Protein AF-A0A7C3AQE5-F1 (afdb_monomer)

Secondary structure (DSSP, 8-state):
-HHHHHHHHHHHHHHHHHHHHTS-----PPEEEEESS-TT--EEEEEEEEEEEE-SS-EEEEEEEEEEESS--EEEEE-------S---PPPHHHHHHHHHHHHHHS-GGGSSSS--PPPHHHHHHHTT-------EETTTTEE-

Solvent-accessible surface area (backbone atoms only — not comparable to full-atom values): 9726 Å² total; per-residue (Å²): 110,71,70,64,52,54,52,51,51,53,52,51,51,51,51,54,51,53,56,69,69,67,60,76,89,79,80,88,77,63,48,75,46,79,50,76,92,66,89,86,67,53,72,50,67,91,44,76,48,76,48,78,48,70,80,90,85,55,76,46,79,48,73,43,71,44,77,46,56,79,51,96,77,53,69,49,77,43,71,84,67,84,71,83,66,93,70,89,74,87,81,58,73,67,55,58,57,51,50,52,50,52,47,64,71,68,49,67,76,73,81,52,93,81,69,91,81,76,82,54,74,70,56,59,69,53,46,84,80,54,87,85,81,87,66,49,77,46,76,97,79,69,42,66,83

Sequence (145 aa):
MRKQFIGRIFVLMAVSLILLISFPLIFADEGIIIIPPKLNVSVYEPGQKAIIAWNGTEEILVLSTDVNASEDTLALRILPLPSNPKAIEKANFTSFSAIQEILRRHAPSVFSINSTVELLPQAEAMLDNVVITFHEKIGVHDIIV

Mean predicted aligned error: 14.73 Å

Foldseek 3Di:
DVVVVVVVVVVVVVVVVVVVVPDDPDDQDKDKDFDDPDDPKDKDFPDKDWDWDDDPPDIDIAIDTHMDIPDDTDMDIHRPDDPPDPDDDDDDPVVVVVVVVVCVVPPPPSVPNDDDDDDDPVVVVVCVPDDDDDWDQDDPVRGTD

pLDDT: mean 70.1, std 14.07, range [40.34, 94.31]

Nearest PDB structures (foldseek):
  5zeb-assembly1_e  TM=5.659E-01  e=4.388E+00  Mycolicibacterium smegmatis MC2 155
  8zds-assembly1_E  TM=2.432E-01  e=4.127E+00  Salmonella enterica subsp. enterica serovar Typhimurium
  8zds-assembly1_A  TM=2.426E-01  e=5.964E+00  Salmonella enterica subsp. enterica serovar Typhimurium

Structure (mmCIF, N/CA/C/O backbone):
data_AF-A0A7C3AQE5-F1
#
_entry.id   AF-A0A7C3AQE5-F1
#
loop_
_atom_site.group_PDB
_atom_site.id
_atom_site.type_symbol
_atom_site.label_atom_id
_atom_site.label_alt_id
_atom_site.label_comp_id
_atom_site.label_asym_id
_atom_site.label_entity_id
_atom_site.label_seq_id
_atom_site.pdbx_PDB_ins_code
_atom_site.Cartn_x
_atom_site.Cartn_y
_atom_site.Cartn_z
_atom_site.occupancy
_atom_site.B_iso_or_equiv
_atom_site.auth_seq_id
_atom_site.auth_comp_id
_atom_site.auth_asym_id
_atom_site.auth_atom_id
_atom_site.pdbx_PDB_model_num
ATOM 1 N N . MET A 1 1 ? -23.967 13.551 45.618 1.00 61.78 1 MET A N 1
ATOM 2 C CA . MET A 1 1 ? -23.922 12.462 44.610 1.00 61.78 1 MET A CA 1
ATOM 3 C C . MET A 1 1 ? -23.931 12.961 43.159 1.00 61.78 1 MET A C 1
ATOM 5 O O . MET A 1 1 ? -22.999 12.647 42.436 1.00 61.78 1 MET A O 1
ATOM 9 N N . ARG A 1 2 ? -24.889 13.796 42.722 1.00 70.00 2 ARG A N 1
ATOM 10 C CA . ARG A 1 2 ? -25.027 14.230 41.308 1.00 70.00 2 ARG A CA 1
ATOM 11 C C . ARG A 1 2 ? -23.826 14.999 40.710 1.00 70.00 2 ARG A C 1
ATOM 13 O O . ARG A 1 2 ? -23.441 14.717 39.585 1.00 70.00 2 ARG A O 1
ATOM 20 N N . LYS A 1 3 ? -23.173 15.905 41.458 1.00 70.75 3 LYS A N 1
ATOM 21 C CA . LYS A 1 3 ? -21.962 16.625 40.986 1.00 70.75 3 LYS A CA 1
ATOM 22 C C . LYS A 1 3 ? -20.745 15.709 40.776 1.00 70.75 3 LYS A C 1
ATOM 24 O O . LYS A 1 3 ? -20.022 15.871 39.804 1.00 70.75 3 LYS A O 1
ATOM 29 N N . GLN A 1 4 ? -20.544 14.732 41.663 1.00 74.94 4 GLN A N 1
ATOM 30 C CA . GLN A 1 4 ? -19.439 13.768 41.560 1.00 74.94 4 GLN A CA 1
ATOM 31 C C . GLN A 1 4 ? -19.637 12.798 40.386 1.00 74.94 4 GLN A C 1
ATOM 33 O O . GLN A 1 4 ? -18.671 12.400 39.743 1.00 74.94 4 GLN A O 1
ATOM 38 N N . PHE A 1 5 ? -20.890 12.459 40.075 1.00 81.81 5 PHE A N 1
ATOM 39 C CA . PHE A 1 5 ? -21.243 11.646 38.913 1.00 81.81 5 PHE A CA 1
ATOM 40 C C . PHE A 1 5 ? -20.957 12.374 37.588 1.00 81.81 5 PHE A C 1
ATOM 42 O O . PHE A 1 5 ? -20.307 11.818 36.709 1.00 81.81 5 PHE A O 1
ATOM 49 N N . ILE A 1 6 ? -21.345 13.651 37.482 1.00 86.00 6 ILE A N 1
ATOM 50 C CA . ILE A 1 6 ? -21.075 14.486 36.298 1.00 86.00 6 ILE A CA 1
ATOM 51 C C . ILE A 1 6 ? -19.565 14.692 36.092 1.00 86.00 6 ILE A C 1
ATOM 53 O O . ILE A 1 6 ? -19.080 14.600 34.968 1.00 86.00 6 ILE A O 1
ATOM 57 N N . GLY A 1 7 ? -18.804 14.903 37.174 1.00 86.94 7 GLY A N 1
ATOM 58 C CA . GLY A 1 7 ? -17.344 15.029 37.098 1.00 86.94 7 GLY A CA 1
ATOM 59 C C . GLY A 1 7 ? -16.659 13.767 36.564 1.00 86.94 7 GLY A C 1
ATOM 60 O O . GLY A 1 7 ? -15.765 13.860 35.731 1.00 86.94 7 GLY A O 1
ATOM 61 N N . ARG A 1 8 ? -17.121 12.578 36.974 1.00 89.75 8 ARG A N 1
ATOM 62 C CA . ARG A 1 8 ? -16.602 11.294 36.470 1.00 89.75 8 ARG A CA 1
ATOM 63 C C . ARG A 1 8 ? -16.869 11.090 34.980 1.00 89.75 8 ARG A C 1
ATOM 65 O O . ARG A 1 8 ? -15.987 10.607 34.280 1.00 89.75 8 ARG A O 1
ATOM 72 N N . ILE A 1 9 ? -18.045 11.488 34.495 1.00 92.38 9 ILE A N 1
ATOM 73 C CA . ILE A 1 9 ? -18.381 11.428 33.064 1.00 92.38 9 ILE A CA 1
ATOM 74 C C . ILE A 1 9 ? -17.440 12.321 32.252 1.00 92.38 9 ILE A C 1
ATOM 76 O O . ILE A 1 9 ? -16.911 11.882 31.236 1.00 92.38 9 ILE A O 1
ATOM 80 N N . PHE A 1 10 ? -17.174 13.538 32.730 1.00 93.06 10 PHE A N 1
ATOM 81 C CA . PHE A 1 10 ? -16.241 14.452 32.068 1.00 93.06 10 PHE A CA 1
ATOM 82 C C . PHE A 1 10 ? -14.822 13.884 31.986 1.00 93.06 10 PHE A C 1
ATOM 84 O O . PHE A 1 10 ? -14.180 13.988 30.944 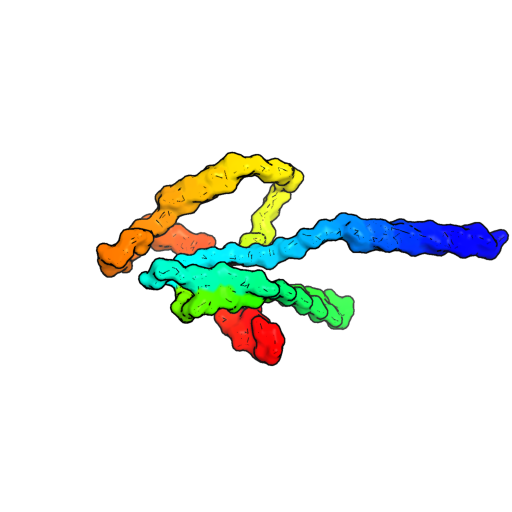1.00 93.06 10 PHE A O 1
ATOM 91 N N . VAL A 1 11 ? -14.348 13.242 33.058 1.00 94.06 11 VAL A N 1
ATOM 92 C CA . VAL A 1 11 ? -13.033 12.586 33.072 1.00 94.06 11 VAL A CA 1
ATOM 93 C C . VAL A 1 11 ? -12.990 11.419 32.083 1.00 94.06 11 VAL A C 1
ATOM 95 O O . VAL A 1 11 ? -12.032 11.307 31.327 1.00 94.06 11 VAL A O 1
ATOM 98 N N . LEU A 1 12 ? -14.031 10.583 32.032 1.00 94.31 12 LEU A N 1
ATOM 99 C CA . LEU A 1 12 ? -14.101 9.465 31.085 1.00 94.31 12 LEU A CA 1
ATOM 100 C C . LEU A 1 12 ? -14.147 9.9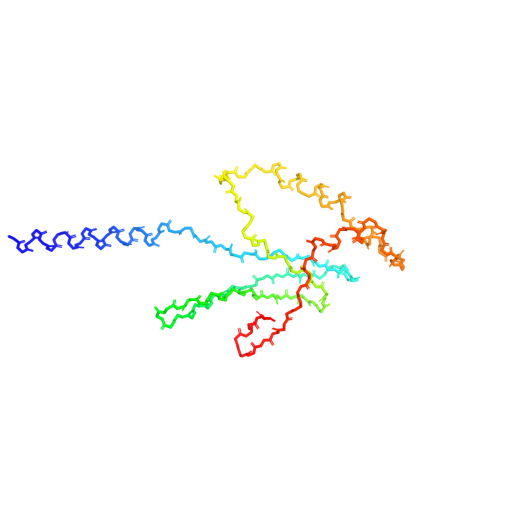40 29.627 1.00 94.31 12 LEU A C 1
ATOM 102 O O . LEU A 1 12 ? -13.438 9.387 28.789 1.00 94.31 12 LEU A O 1
ATOM 106 N N . MET A 1 13 ? -14.916 10.992 29.329 1.00 93.19 13 MET A N 1
ATOM 107 C CA . MET A 1 13 ? -14.919 11.617 28.002 1.00 93.19 13 MET A CA 1
ATOM 108 C C . MET A 1 13 ? -13.544 12.177 27.636 1.00 93.19 13 MET A C 1
ATOM 110 O O . MET A 1 13 ? -13.083 11.962 26.519 1.00 93.19 13 MET A O 1
ATOM 114 N N . ALA A 1 14 ? -12.872 12.858 28.568 1.00 93.81 14 ALA A N 1
ATOM 115 C CA . ALA A 1 14 ? -11.539 13.402 28.328 1.00 93.81 14 ALA A CA 1
ATOM 116 C C . ALA A 1 14 ? -10.514 12.290 28.053 1.00 93.81 14 ALA A C 1
ATOM 118 O O . ALA A 1 14 ? -9.736 12.398 27.111 1.00 93.81 14 ALA A O 1
ATOM 119 N N . VAL A 1 15 ? -10.549 11.196 28.820 1.00 93.88 15 VAL A N 1
ATOM 120 C CA . VAL A 1 15 ? -9.674 10.030 28.612 1.00 93.88 15 VAL A CA 1
ATOM 121 C C . VAL A 1 15 ? -9.958 9.351 27.270 1.00 93.88 15 VAL A C 1
ATOM 123 O O . VAL A 1 15 ? -9.022 9.041 26.538 1.00 93.88 15 VAL A O 1
ATOM 126 N N . SER A 1 16 ? -11.232 9.164 26.911 1.00 89.94 16 SER A N 1
ATOM 127 C CA . SER A 1 16 ? -11.615 8.591 25.616 1.00 89.94 16 SER A CA 1
ATOM 128 C C . SER A 1 16 ? -11.166 9.471 24.449 1.00 89.94 16 SER A C 1
ATOM 130 O O . SER A 1 16 ? -10.696 8.943 23.445 1.00 89.94 16 SER A O 1
ATOM 132 N N . LEU A 1 17 ? -11.264 10.795 24.586 1.00 90.94 17 LEU A N 1
ATOM 133 C CA . LEU A 1 17 ? -10.783 11.732 23.576 1.00 90.94 17 LEU A CA 1
ATOM 134 C C . LEU A 1 17 ? -9.256 11.663 23.441 1.00 90.94 17 LEU A C 1
ATOM 136 O O . LEU A 1 17 ? -8.758 11.564 22.330 1.00 90.94 17 LEU A O 1
ATOM 140 N N . ILE A 1 18 ? -8.512 11.635 24.550 1.00 91.50 18 ILE A N 1
ATOM 141 C CA . ILE A 1 18 ? -7.043 11.501 24.532 1.00 91.50 18 ILE A CA 1
ATOM 142 C C . ILE A 1 18 ? -6.611 10.200 23.843 1.00 91.50 18 ILE A C 1
ATOM 144 O O . ILE A 1 18 ? -5.673 10.214 23.046 1.00 91.50 18 ILE A O 1
ATOM 148 N N . LEU A 1 19 ? -7.312 9.092 24.100 1.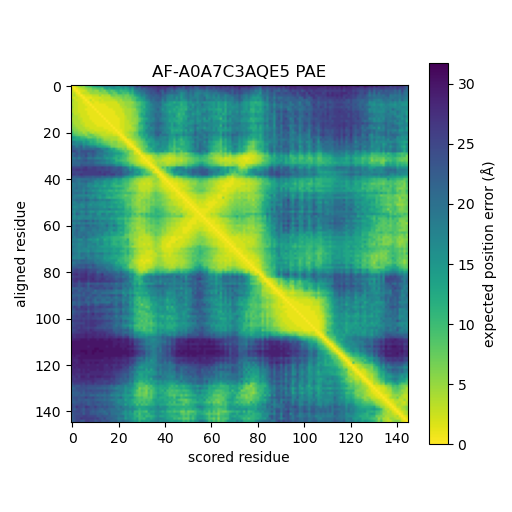00 84.81 19 LEU A N 1
ATOM 149 C CA . LEU A 1 19 ? -7.053 7.811 23.440 1.00 84.81 19 LEU A CA 1
ATOM 150 C C . LEU A 1 19 ? -7.275 7.892 21.924 1.00 84.81 19 LEU A C 1
ATOM 152 O O . LEU A 1 19 ? -6.432 7.417 21.173 1.00 84.81 19 LEU A O 1
ATOM 156 N N . LEU A 1 20 ? -8.345 8.552 21.473 1.00 81.19 20 LEU A N 1
ATOM 157 C CA . LEU A 1 20 ? -8.647 8.726 20.045 1.00 81.19 20 LEU A CA 1
ATOM 158 C C . LEU A 1 20 ? -7.592 9.556 19.297 1.00 81.19 20 LEU A C 1
ATOM 160 O O . LEU A 1 20 ? -7.354 9.306 18.120 1.00 81.19 20 LEU A O 1
ATOM 164 N N . ILE A 1 21 ? -6.942 10.519 19.959 1.00 83.25 21 ILE A N 1
ATOM 165 C CA . ILE A 1 21 ? -5.912 11.371 19.331 1.00 83.25 21 ILE A CA 1
ATOM 166 C C . ILE A 1 21 ? -4.518 10.714 19.396 1.00 83.25 21 ILE A C 1
ATOM 168 O O . ILE A 1 21 ? -3.591 11.148 18.720 1.00 83.25 21 ILE A O 1
ATOM 172 N N . SER A 1 22 ? -4.346 9.667 20.210 1.00 78.38 22 SER A N 1
ATOM 173 C CA . SER A 1 22 ? -3.046 9.013 20.428 1.00 78.38 22 SER A CA 1
ATOM 174 C C . SER A 1 22 ? -2.687 7.969 19.364 1.00 78.38 22 SER A C 1
ATOM 176 O O . SER A 1 22 ? -1.610 7.376 19.438 1.00 78.38 22 SER A O 1
ATOM 178 N N . PHE A 1 23 ? -3.558 7.721 18.383 1.00 69.56 23 PHE A N 1
ATOM 179 C CA . PHE A 1 23 ? -3.254 6.792 17.301 1.00 69.56 23 PHE A CA 1
ATOM 180 C C . PHE A 1 23 ? -2.331 7.457 16.270 1.00 69.56 23 PHE A C 1
ATOM 182 O O . PHE A 1 23 ? -2.657 8.537 15.772 1.00 69.56 23 PHE A O 1
ATOM 189 N N . PRO A 1 24 ? -1.181 6.844 15.930 1.00 67.00 24 PRO A N 1
ATOM 190 C CA . PRO A 1 24 ? -0.369 7.326 14.823 1.00 67.00 24 PRO A CA 1
ATOM 191 C C . PRO A 1 24 ? -1.178 7.235 13.524 1.00 67.00 24 PRO A C 1
ATOM 193 O O . PRO A 1 24 ? -1.936 6.287 13.326 1.00 67.00 24 PRO A O 1
ATOM 196 N N . LEU A 1 25 ? -0.997 8.207 12.628 1.00 62.50 25 LEU A N 1
ATOM 197 C CA . LEU A 1 25 ? -1.412 8.059 11.234 1.00 62.50 25 LEU A CA 1
ATOM 198 C C . LEU A 1 25 ? -0.605 6.898 10.644 1.00 62.50 25 LEU A C 1
ATOM 200 O O . LEU A 1 25 ? 0.596 7.025 10.410 1.00 62.50 25 LEU A O 1
ATOM 204 N N . ILE A 1 26 ? -1.254 5.747 10.495 1.00 57.28 26 ILE A N 1
ATOM 205 C CA . ILE A 1 26 ? -0.681 4.577 9.839 1.00 57.28 26 ILE A CA 1
ATOM 206 C C . ILE A 1 26 ? -1.008 4.729 8.359 1.00 57.28 26 ILE A C 1
ATOM 208 O O . ILE A 1 26 ? -2.176 4.694 7.979 1.00 57.28 26 ILE A O 1
ATOM 212 N N . PHE A 1 27 ? 0.024 4.926 7.548 1.00 59.75 27 PHE A N 1
ATOM 213 C CA . PHE A 1 27 ? -0.082 4.858 6.097 1.00 59.75 27 PHE A CA 1
ATOM 214 C C . PHE A 1 27 ? 0.164 3.405 5.689 1.00 59.75 27 PHE A C 1
ATOM 216 O O . PHE A 1 27 ? 1.181 2.815 6.062 1.00 59.75 27 PHE A O 1
ATOM 223 N N . ALA A 1 28 ? -0.809 2.804 5.011 1.00 59.31 28 ALA A N 1
ATOM 224 C CA . ALA A 1 28 ? -0.692 1.457 4.469 1.00 59.31 28 ALA A CA 1
ATOM 225 C C . ALA A 1 28 ? -0.198 1.574 3.025 1.00 59.31 28 ALA A C 1
ATOM 227 O O . ALA A 1 28 ? -0.983 1.475 2.087 1.00 59.31 28 ALA A O 1
ATOM 228 N N . ASP A 1 29 ? 1.092 1.869 2.870 1.00 64.81 29 ASP A N 1
ATOM 229 C CA . ASP A 1 29 ? 1.697 2.048 1.551 1.00 64.81 29 ASP A CA 1
ATOM 230 C C . ASP A 1 29 ? 2.031 0.682 0.944 1.00 64.81 29 ASP A C 1
ATOM 232 O O . ASP A 1 29 ? 2.635 -0.182 1.593 1.00 64.81 29 ASP A O 1
ATOM 236 N N . GLU A 1 30 ? 1.662 0.495 -0.320 1.00 73.75 30 GLU A N 1
ATOM 237 C CA . GLU A 1 30 ? 2.112 -0.638 -1.116 1.00 73.75 30 GLU A CA 1
ATOM 238 C C . GLU A 1 30 ? 3.386 -0.238 -1.869 1.00 73.75 30 GLU A C 1
ATOM 240 O O . GLU A 1 30 ? 3.514 0.857 -2.412 1.00 73.75 30 GLU A O 1
ATOM 245 N N . GLY A 1 31 ? 4.382 -1.119 -1.902 1.00 75.38 31 GLY A N 1
ATOM 246 C CA . GLY A 1 31 ? 5.583 -0.873 -2.691 1.00 75.38 31 GLY A CA 1
ATOM 247 C C . GLY A 1 31 ? 5.276 -1.038 -4.177 1.00 75.38 31 GLY A C 1
ATOM 248 O O . GLY A 1 31 ? 4.785 -2.090 -4.579 1.00 75.38 31 GLY A O 1
ATOM 249 N N . ILE A 1 32 ? 5.605 -0.052 -5.014 1.00 77.81 32 ILE A N 1
ATOM 250 C CA . ILE A 1 32 ? 5.463 -0.165 -6.474 1.00 77.81 32 ILE A CA 1
ATOM 251 C C . ILE A 1 32 ? 6.838 -0.222 -7.140 1.00 77.81 32 ILE A C 1
ATOM 253 O O . ILE A 1 32 ? 7.674 0.663 -6.958 1.00 77.81 32 ILE A O 1
ATOM 257 N N . ILE A 1 33 ? 7.055 -1.249 -7.964 1.00 78.19 33 ILE A N 1
ATOM 258 C CA . ILE A 1 33 ? 8.232 -1.392 -8.826 1.00 78.19 33 ILE A CA 1
ATOM 259 C C . ILE A 1 33 ? 7.791 -1.249 -10.283 1.00 78.19 33 ILE A C 1
ATOM 261 O O . ILE A 1 33 ? 6.982 -2.030 -10.778 1.00 78.19 33 ILE A O 1
ATOM 265 N N . ILE A 1 34 ? 8.348 -0.267 -10.989 1.00 75.44 34 ILE A N 1
ATOM 266 C CA . ILE A 1 34 ? 8.094 -0.073 -12.421 1.00 75.44 34 ILE A CA 1
ATOM 267 C C . ILE A 1 34 ? 8.909 -1.100 -13.207 1.00 75.44 34 ILE A C 1
ATOM 269 O O . ILE A 1 34 ? 10.130 -1.180 -13.046 1.00 75.44 34 ILE A O 1
ATOM 273 N N . ILE A 1 35 ? 8.243 -1.865 -14.071 1.00 71.06 35 ILE A N 1
ATOM 274 C CA . ILE A 1 35 ? 8.901 -2.818 -14.963 1.00 71.06 35 ILE A CA 1
ATOM 275 C C . ILE A 1 35 ? 9.107 -2.115 -16.317 1.00 71.06 35 ILE A C 1
ATOM 277 O O . ILE A 1 35 ? 8.122 -1.738 -16.957 1.00 71.06 35 ILE A O 1
ATOM 281 N N . PRO A 1 36 ? 10.361 -1.889 -16.759 1.00 62.16 36 PRO A N 1
ATOM 282 C CA . PRO A 1 36 ? 10.640 -1.196 -18.016 1.00 62.16 36 PRO A CA 1
ATOM 283 C C . PRO A 1 36 ? 9.988 -1.911 -19.211 1.00 62.16 36 PRO A C 1
ATOM 285 O O . PRO A 1 36 ? 9.873 -3.137 -19.228 1.00 62.16 36 PRO A O 1
ATOM 288 N N . PRO A 1 37 ? 9.559 -1.131 -20.218 1.00 55.31 37 PRO A N 1
ATOM 289 C CA . PRO A 1 37 ? 10.529 -0.714 -21.239 1.00 55.31 37 PRO A CA 1
ATOM 290 C C . PRO A 1 37 ? 10.840 0.791 -21.272 1.00 55.31 37 PRO A C 1
ATOM 292 O O . PRO A 1 37 ? 11.793 1.194 -21.936 1.00 55.31 37 PRO A O 1
ATOM 295 N N . LYS A 1 38 ? 10.074 1.640 -20.574 1.00 58.16 38 LYS A N 1
ATOM 296 C CA . LYS A 1 38 ? 10.258 3.100 -20.606 1.00 58.16 38 LYS A CA 1
ATOM 297 C C . LYS A 1 38 ? 11.019 3.599 -19.376 1.00 58.16 38 LYS A C 1
ATOM 299 O O . LYS A 1 38 ? 10.503 3.568 -18.262 1.00 58.16 38 LYS A O 1
ATOM 304 N N . LEU A 1 39 ? 12.240 4.096 -19.583 1.00 59.00 39 LEU A N 1
ATOM 305 C CA . LEU A 1 39 ? 12.917 4.938 -18.593 1.00 59.00 39 LEU A CA 1
ATOM 306 C C . LEU A 1 39 ? 12.143 6.265 -18.482 1.00 59.00 39 LEU A C 1
ATOM 308 O O . LEU A 1 39 ? 11.867 6.880 -19.507 1.00 59.00 39 LEU A O 1
ATOM 312 N N . ASN A 1 40 ? 11.859 6.717 -17.255 1.00 73.06 40 ASN A N 1
ATOM 313 C CA . ASN A 1 40 ? 11.237 8.011 -16.895 1.00 73.06 40 ASN A CA 1
ATOM 314 C C . ASN A 1 40 ? 9.703 8.065 -16.761 1.00 73.06 40 ASN A C 1
ATOM 316 O O . ASN A 1 40 ? 9.136 9.154 -16.819 1.00 73.06 40 ASN A O 1
ATOM 320 N N . VAL A 1 41 ? 9.021 6.946 -16.506 1.00 80.56 41 VAL A N 1
ATOM 321 C CA . VAL A 1 41 ? 7.620 7.013 -16.049 1.00 80.56 41 VAL A CA 1
ATOM 322 C C . VAL A 1 41 ? 7.590 7.363 -14.561 1.00 80.56 41 VAL A C 1
ATOM 324 O O . VAL A 1 41 ? 8.230 6.691 -13.752 1.00 80.56 41 VAL A O 1
ATOM 327 N N . SER A 1 42 ? 6.859 8.414 -14.192 1.00 83.00 42 SER A N 1
ATOM 328 C CA . SER A 1 42 ? 6.586 8.732 -12.788 1.00 83.00 42 SER A CA 1
ATOM 329 C C . SER A 1 42 ? 5.332 7.991 -12.349 1.00 83.00 42 SER A C 1
ATOM 331 O O . SER A 1 42 ? 4.300 8.102 -13.008 1.00 83.00 42 SER A O 1
ATOM 333 N N . VAL A 1 43 ? 5.427 7.246 -11.247 1.00 83.50 43 VAL A N 1
ATOM 334 C CA . VAL A 1 43 ? 4.294 6.581 -10.598 1.00 83.50 43 VAL A CA 1
ATOM 335 C C . VAL A 1 43 ? 4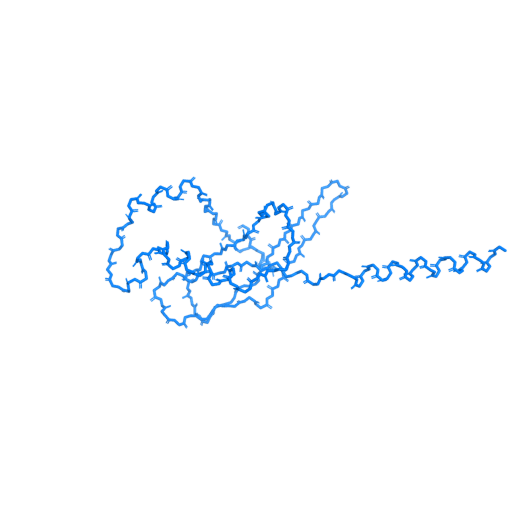.184 7.105 -9.173 1.00 83.50 43 VAL A C 1
ATOM 337 O O . VAL A 1 43 ? 5.197 7.226 -8.483 1.00 83.50 43 VAL A O 1
ATOM 340 N N . TYR A 1 44 ? 2.972 7.449 -8.749 1.00 84.12 44 TYR A N 1
ATOM 341 C CA . TYR A 1 44 ? 2.695 7.947 -7.405 1.00 84.12 44 TYR A CA 1
ATOM 342 C C . TYR A 1 44 ? 1.308 7.511 -6.931 1.00 84.12 44 TYR A C 1
A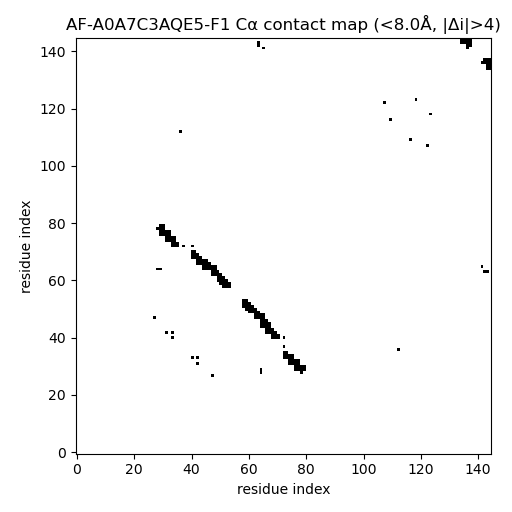TOM 344 O O . TYR A 1 44 ? 0.430 7.197 -7.737 1.00 84.12 44 TYR A O 1
ATOM 352 N N . GLU A 1 45 ? 1.114 7.527 -5.615 1.00 83.50 45 GLU A N 1
ATOM 353 C CA . GLU A 1 45 ? -0.125 7.108 -4.965 1.00 83.50 45 GLU A CA 1
ATOM 354 C C . GLU A 1 45 ? -0.834 8.321 -4.339 1.00 83.50 45 GLU A C 1
ATOM 356 O O . GLU A 1 45 ? -0.484 8.738 -3.234 1.00 83.50 45 GLU A O 1
ATOM 361 N N . PRO A 1 46 ? -1.786 8.975 -5.036 1.00 84.94 46 PRO A N 1
ATOM 362 C CA . PRO A 1 46 ? -2.421 10.193 -4.526 1.00 84.94 46 PRO A CA 1
ATOM 363 C C . PRO A 1 46 ? -3.420 9.964 -3.387 1.00 84.94 46 PRO A C 1
ATOM 365 O O . PRO A 1 46 ? -3.859 10.938 -2.772 1.00 84.94 46 PRO A O 1
ATOM 368 N N . GLY A 1 47 ? -3.832 8.721 -3.134 1.00 81.38 47 GLY A N 1
ATOM 369 C CA . GLY A 1 47 ? -4.921 8.434 -2.209 1.00 81.38 47 GLY A CA 1
ATOM 370 C C . GLY A 1 47 ? -4.917 7.007 -1.683 1.00 81.38 47 GLY A C 1
ATOM 371 O O . GLY A 1 47 ? -4.423 6.085 -2.326 1.00 81.38 47 GLY A O 1
ATOM 372 N N . GLN A 1 48 ? -5.510 6.840 -0.503 1.00 80.19 48 GLN A N 1
ATOM 373 C CA . GLN A 1 48 ? -5.739 5.553 0.149 1.00 80.19 48 GLN A CA 1
ATOM 374 C C . GLN A 1 48 ? -7.220 5.438 0.503 1.00 80.19 48 GLN A C 1
ATOM 376 O O . GLN A 1 48 ? -7.850 6.417 0.917 1.00 80.19 48 GLN A O 1
ATOM 381 N N . LYS A 1 49 ? -7.785 4.245 0.332 1.00 81.06 49 LYS A N 1
ATOM 382 C CA . LYS A 1 49 ? -9.175 3.925 0.653 1.00 81.06 49 LYS A CA 1
ATOM 383 C C . LYS A 1 49 ? -9.206 2.694 1.553 1.00 81.06 49 LYS A C 1
ATOM 385 O O . LYS A 1 49 ? -8.560 1.691 1.268 1.00 81.06 49 LYS A O 1
ATOM 390 N N . ALA A 1 50 ? -9.995 2.774 2.618 1.00 79.06 50 ALA A N 1
ATOM 391 C CA . ALA A 1 50 ? -10.338 1.639 3.460 1.00 79.06 50 ALA A CA 1
ATOM 392 C C . ALA A 1 50 ? -11.862 1.533 3.533 1.00 79.06 50 ALA A C 1
ATOM 394 O O . ALA A 1 50 ? -12.537 2.510 3.869 1.00 79.06 50 ALA A O 1
ATOM 395 N N . ILE A 1 51 ? -12.406 0.364 3.206 1.00 79.31 51 ILE A N 1
ATOM 396 C CA . ILE A 1 51 ? -13.830 0.058 3.351 1.00 79.31 51 ILE A CA 1
ATOM 397 C C . ILE A 1 51 ? -13.955 -1.019 4.416 1.00 79.31 51 ILE A C 1
ATOM 399 O O . ILE A 1 51 ? -13.355 -2.084 4.301 1.00 79.31 51 ILE A O 1
ATOM 403 N N . ILE A 1 52 ? -14.752 -0.730 5.441 1.00 80.19 52 ILE A N 1
ATOM 404 C CA . ILE A 1 52 ? -15.094 -1.683 6.493 1.00 80.19 52 ILE A CA 1
ATOM 4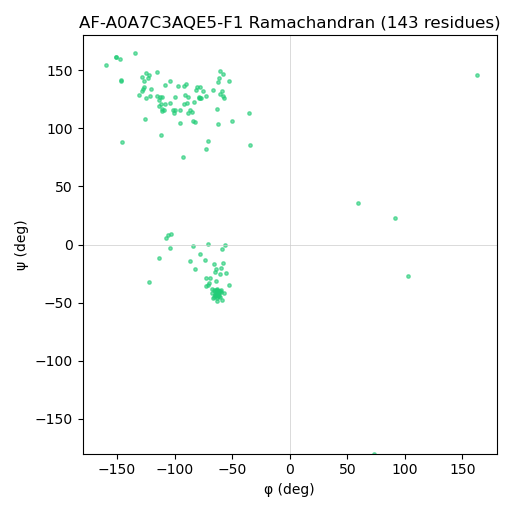05 C C . ILE A 1 52 ? -16.558 -2.059 6.298 1.00 80.19 52 ILE A C 1
ATOM 407 O O . ILE A 1 52 ? -17.443 -1.209 6.415 1.00 80.19 52 ILE A O 1
ATOM 411 N N . ALA A 1 53 ? -16.812 -3.326 5.991 1.00 81.38 53 ALA A N 1
ATOM 412 C CA . ALA A 1 53 ? -18.153 -3.888 5.940 1.00 81.38 53 ALA A CA 1
ATOM 413 C C . ALA A 1 53 ? -18.346 -4.822 7.138 1.00 81.38 53 ALA A C 1
ATOM 415 O O . ALA A 1 53 ? -17.604 -5.785 7.291 1.00 81.38 53 ALA A O 1
ATOM 416 N N . TRP A 1 54 ? -19.344 -4.543 7.980 1.00 83.75 54 TRP A N 1
ATOM 417 C CA . TRP A 1 54 ? -19.655 -5.356 9.156 1.00 83.75 54 TRP A CA 1
ATOM 418 C C . TRP A 1 54 ? -21.144 -5.682 9.212 1.00 83.75 54 TRP A C 1
ATOM 420 O O . TRP A 1 54 ? -21.984 -4.786 9.119 1.00 83.75 54 TRP A O 1
ATOM 430 N N . ASN A 1 55 ? -21.479 -6.962 9.375 1.00 89.88 55 ASN A N 1
ATOM 431 C CA . ASN A 1 55 ? -22.870 -7.433 9.445 1.00 89.88 55 ASN A CA 1
ATOM 432 C C . ASN A 1 55 ? -23.321 -7.829 10.865 1.00 89.88 55 ASN A C 1
ATOM 434 O O . ASN A 1 55 ? -24.397 -8.400 11.027 1.00 89.88 55 ASN A O 1
ATOM 438 N N . GLY A 1 56 ? -22.508 -7.552 11.889 1.00 88.62 56 GLY A N 1
ATOM 439 C CA . GLY A 1 56 ? -22.754 -7.973 13.272 1.00 88.62 56 GLY A CA 1
ATOM 440 C C . GLY A 1 56 ? -21.917 -9.179 13.709 1.00 88.62 56 GLY A C 1
ATOM 441 O O . GLY A 1 56 ? -21.612 -9.307 14.894 1.00 88.62 56 GLY A O 1
ATOM 442 N N . THR A 1 57 ? -21.513 -10.038 12.771 1.00 90.81 57 THR A N 1
ATOM 443 C CA . THR A 1 57 ? -20.745 -11.268 13.046 1.00 90.81 57 THR A CA 1
ATOM 444 C C . THR A 1 57 ? -19.418 -11.332 12.305 1.00 90.81 57 THR A C 1
ATOM 446 O O . THR A 1 57 ? -18.459 -11.899 12.817 1.00 90.81 57 THR A O 1
ATOM 449 N N . GLU A 1 58 ? -19.360 -10.748 11.115 1.00 78.38 58 GLU A N 1
ATOM 450 C CA . GLU A 1 58 ? -18.213 -10.789 10.219 1.00 78.38 58 GLU A CA 1
ATOM 451 C C . GLU A 1 58 ? -17.836 -9.366 9.825 1.00 78.38 58 GLU A C 1
ATOM 453 O O . GLU A 1 58 ? -18.713 -8.542 9.544 1.00 78.38 58 GLU A O 1
ATOM 458 N N . GLU A 1 59 ? -16.535 -9.086 9.847 1.00 76.00 59 GLU A N 1
ATOM 459 C CA . GLU A 1 59 ? -15.939 -7.832 9.403 1.00 76.00 59 GLU A CA 1
ATOM 460 C C . GLU A 1 59 ? -15.049 -8.113 8.193 1.00 76.00 59 GLU A C 1
ATOM 462 O O . GLU A 1 59 ? -14.176 -8.979 8.240 1.00 76.00 59 GLU A O 1
ATOM 467 N N . ILE A 1 60 ? -15.273 -7.366 7.116 1.00 77.88 60 ILE A N 1
ATOM 468 C CA . ILE A 1 60 ? -14.447 -7.382 5.915 1.00 77.88 60 ILE A CA 1
ATOM 469 C C . ILE A 1 60 ? -13.777 -6.017 5.812 1.00 77.88 60 ILE A C 1
ATOM 471 O O . ILE A 1 60 ? -14.453 -4.992 5.691 1.00 77.88 60 ILE A O 1
ATOM 475 N N . LEU A 1 61 ? -12.445 -6.022 5.841 1.00 75.44 61 LEU A N 1
ATOM 476 C CA . LEU A 1 61 ? -11.614 -4.854 5.585 1.00 75.44 61 LEU A CA 1
ATOM 477 C C . LEU A 1 61 ? -11.065 -4.938 4.159 1.00 75.44 61 LEU A C 1
ATOM 479 O O . LEU A 1 61 ? -10.280 -5.832 3.847 1.00 75.44 61 LEU A O 1
ATOM 483 N N . VAL A 1 62 ? -11.457 -3.991 3.311 1.00 75.62 62 VAL A N 1
ATOM 484 C CA . VAL A 1 62 ? -10.883 -3.802 1.974 1.00 75.62 62 VAL A CA 1
ATOM 485 C C . VAL A 1 62 ? -9.965 -2.591 2.020 1.00 75.62 62 VAL A C 1
ATOM 487 O O . VAL A 1 62 ? -10.412 -1.492 2.350 1.00 75.62 62 VAL A O 1
ATOM 490 N N . LEU A 1 63 ? -8.695 -2.793 1.684 1.00 73.00 63 LEU A N 1
ATOM 491 C CA . LEU A 1 63 ? -7.696 -1.735 1.549 1.00 73.00 63 LEU A CA 1
ATOM 492 C C . LEU A 1 63 ? -7.380 -1.545 0.066 1.00 73.00 63 LEU A C 1
ATOM 494 O O . LEU A 1 63 ? -7.255 -2.524 -0.664 1.00 73.00 63 LEU A O 1
ATOM 498 N N . SER A 1 64 ? -7.275 -0.297 -0.381 1.00 75.69 64 SER A N 1
ATOM 499 C CA . SER A 1 64 ? -6.898 0.034 -1.756 1.00 75.69 64 SER A CA 1
ATOM 500 C C . SER A 1 64 ? -6.097 1.329 -1.782 1.00 75.69 64 SER A C 1
ATOM 502 O O . SER A 1 64 ? -6.449 2.289 -1.095 1.00 75.69 64 SER A O 1
ATOM 504 N N . THR A 1 65 ? -5.070 1.393 -2.624 1.00 80.12 65 THR A N 1
ATOM 505 C CA . THR A 1 65 ? -4.382 2.641 -2.973 1.00 80.12 65 THR A CA 1
ATOM 506 C C . THR A 1 65 ? -4.797 3.091 -4.371 1.00 80.12 65 THR A C 1
ATOM 508 O O . THR A 1 65 ? -4.993 2.277 -5.280 1.00 80.12 65 THR A O 1
ATOM 511 N N . ASP A 1 66 ? -4.983 4.397 -4.544 1.00 83.75 66 ASP A N 1
ATOM 512 C CA . ASP A 1 66 ? -5.083 4.986 -5.874 1.00 83.75 66 ASP A CA 1
ATOM 513 C C . ASP A 1 66 ? -3.665 5.023 -6.449 1.00 83.75 66 ASP A C 1
ATOM 515 O O . ASP A 1 66 ? -2.747 5.483 -5.775 1.00 83.75 66 ASP A O 1
ATOM 519 N N . VAL A 1 67 ? -3.476 4.575 -7.689 1.00 84.12 67 VAL A N 1
ATOM 520 C CA . VAL A 1 67 ? -2.174 4.619 -8.369 1.00 84.12 67 VAL A CA 1
ATOM 521 C C . VAL A 1 67 ? -2.316 5.435 -9.638 1.00 84.12 67 VAL A C 1
ATOM 523 O O . VAL A 1 67 ? -3.198 5.167 -10.455 1.00 84.12 67 VAL A O 1
ATOM 526 N N . ASN A 1 68 ? -1.439 6.419 -9.811 1.00 87.38 68 ASN A N 1
ATOM 527 C CA . ASN A 1 68 ? -1.383 7.230 -11.016 1.00 87.38 68 ASN A CA 1
ATOM 528 C C . ASN A 1 68 ? 0.007 7.158 -11.651 1.00 87.38 68 ASN A C 1
ATOM 530 O O . ASN A 1 68 ? 1.021 7.123 -10.951 1.00 87.38 68 ASN A O 1
ATOM 534 N N . ALA A 1 69 ? 0.041 7.157 -12.980 1.00 88.19 69 ALA A N 1
ATOM 535 C CA . ALA A 1 69 ? 1.262 7.138 -13.766 1.00 88.19 69 ALA A CA 1
ATOM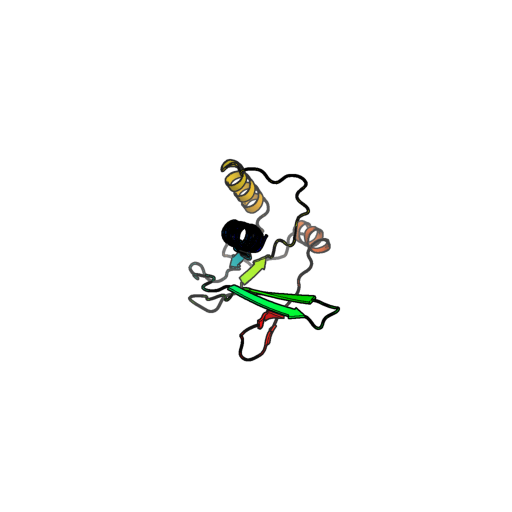 536 C C . ALA A 1 69 ? 1.233 8.271 -14.795 1.00 88.19 69 ALA A C 1
ATOM 538 O O . ALA A 1 69 ? 0.185 8.596 -15.348 1.00 88.19 69 ALA A O 1
ATOM 539 N N . SER A 1 70 ? 2.389 8.873 -15.072 1.00 89.38 70 SER A N 1
ATOM 540 C CA . SER A 1 70 ? 2.499 9.905 -16.112 1.00 89.38 70 SER A CA 1
ATOM 541 C C . SER A 1 70 ? 2.232 9.363 -17.522 1.00 89.38 70 SER A C 1
ATOM 543 O O . SER A 1 70 ? 1.883 10.133 -18.413 1.00 89.38 70 SER A O 1
ATOM 545 N N . GLU A 1 71 ? 2.413 8.055 -17.721 1.00 86.06 71 GLU A N 1
ATOM 546 C CA . GLU A 1 71 ? 2.187 7.320 -18.966 1.00 86.06 71 GLU A CA 1
ATOM 547 C C . GLU A 1 71 ? 1.795 5.866 -18.664 1.00 86.06 71 GLU A C 1
ATOM 549 O O . GLU A 1 71 ? 2.114 5.347 -17.592 1.00 86.06 71 GLU A O 1
ATOM 554 N N . ASP A 1 72 ? 1.194 5.184 -19.644 1.00 84.75 72 ASP A N 1
ATOM 555 C CA . ASP A 1 72 ? 0.923 3.745 -19.576 1.00 84.75 72 ASP A CA 1
ATOM 556 C C . ASP A 1 72 ? 2.217 2.951 -19.334 1.00 84.75 72 ASP A C 1
ATOM 558 O O . ASP A 1 72 ? 3.201 3.076 -20.077 1.00 84.75 72 ASP A O 1
ATOM 562 N N . THR A 1 73 ? 2.210 2.119 -18.291 1.00 81.50 73 THR A N 1
ATOM 563 C CA . THR A 1 73 ? 3.362 1.319 -17.864 1.00 81.50 73 THR A CA 1
ATOM 564 C C . THR A 1 73 ? 2.933 0.025 -17.175 1.00 81.50 73 THR A C 1
ATOM 566 O O . THR A 1 73 ? 1.803 -0.093 -16.701 1.00 81.50 73 THR A O 1
ATOM 569 N N . LEU A 1 74 ? 3.851 -0.941 -17.092 1.00 81.25 74 LEU A N 1
ATOM 570 C CA . LEU A 1 74 ? 3.687 -2.127 -16.259 1.00 81.25 74 LEU A CA 1
ATOM 571 C C . LEU A 1 74 ? 4.287 -1.849 -14.876 1.00 81.25 74 LEU A C 1
ATOM 573 O O . LEU A 1 74 ? 5.439 -1.428 -14.754 1.00 81.25 74 LEU A O 1
ATOM 577 N N . ALA A 1 75 ? 3.511 -2.109 -13.831 1.00 78.19 75 ALA A N 1
ATOM 578 C CA . ALA A 1 75 ? 3.931 -1.924 -12.452 1.00 78.19 75 ALA A CA 1
ATOM 579 C C . ALA A 1 75 ? 3.666 -3.198 -11.646 1.00 78.19 75 ALA A C 1
ATOM 581 O O . ALA A 1 75 ? 2.574 -3.762 -11.703 1.00 78.19 75 ALA A O 1
ATOM 582 N N . LEU A 1 76 ? 4.669 -3.641 -10.891 1.00 78.81 76 LEU A N 1
ATOM 583 C CA . LEU A 1 76 ? 4.529 -4.684 -9.885 1.00 78.81 76 LEU A CA 1
ATOM 584 C C . LEU A 1 76 ? 4.213 -4.026 -8.546 1.00 78.81 76 LEU A C 1
ATOM 586 O O . LEU A 1 76 ? 5.006 -3.224 -8.050 1.00 78.81 76 LEU A O 1
ATOM 590 N N . ARG A 1 77 ? 3.071 -4.386 -7.964 1.00 75.88 77 ARG A N 1
ATOM 591 C CA . ARG 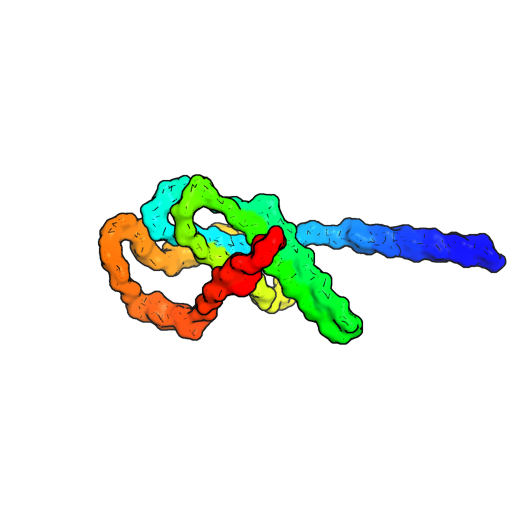A 1 77 ? 2.665 -3.937 -6.635 1.00 75.88 77 ARG A CA 1
ATOM 592 C C . ARG A 1 77 ? 3.019 -4.991 -5.590 1.00 75.88 77 ARG A C 1
ATOM 594 O O . ARG A 1 77 ? 2.826 -6.184 -5.815 1.00 75.88 77 ARG A O 1
ATOM 601 N N . ILE A 1 78 ? 3.567 -4.542 -4.470 1.00 75.88 78 ILE A N 1
ATOM 602 C CA . ILE A 1 78 ? 4.039 -5.371 -3.369 1.00 75.88 78 ILE A CA 1
ATOM 603 C C . ILE A 1 78 ? 3.351 -4.877 -2.103 1.00 75.88 78 ILE A C 1
ATOM 605 O O . ILE A 1 78 ? 3.705 -3.830 -1.567 1.00 75.88 78 ILE A O 1
ATOM 609 N N . LEU A 1 79 ? 2.407 -5.664 -1.599 1.00 72.50 79 LEU A N 1
ATOM 610 C CA . LEU A 1 79 ? 1.811 -5.459 -0.287 1.00 72.50 79 LEU A CA 1
ATOM 611 C C . LEU A 1 79 ? 2.557 -6.341 0.725 1.00 72.50 79 LEU A C 1
ATOM 613 O O . LEU A 1 79 ? 2.349 -7.559 0.734 1.00 72.50 79 LEU A O 1
ATOM 617 N N . PRO A 1 80 ? 3.435 -5.782 1.578 1.00 64.00 80 PRO A N 1
ATOM 618 C CA . PRO A 1 80 ? 4.049 -6.544 2.655 1.00 64.00 80 PRO A CA 1
ATOM 619 C C . PRO A 1 80 ? 2.997 -6.808 3.741 1.00 64.00 80 PRO A C 1
ATOM 621 O O . PRO A 1 80 ? 2.905 -6.103 4.744 1.00 64.00 80 PRO A O 1
ATOM 624 N N . LEU A 1 81 ? 2.173 -7.834 3.527 1.00 59.50 81 LEU A N 1
ATOM 625 C CA . LEU A 1 81 ? 1.273 -8.373 4.544 1.00 59.50 81 LEU A CA 1
ATOM 626 C C . LEU A 1 81 ? 2.090 -8.873 5.739 1.00 59.50 81 LEU A C 1
ATOM 628 O O . LEU A 1 81 ? 3.241 -9.277 5.551 1.00 59.50 81 LEU A O 1
ATOM 632 N N . PRO A 1 82 ? 1.537 -8.810 6.966 1.00 53.62 82 PRO A N 1
ATOM 633 C CA . PRO A 1 82 ? 2.322 -8.750 8.188 1.00 53.62 82 PRO A CA 1
ATOM 634 C C . PRO A 1 82 ? 3.393 -9.835 8.235 1.00 53.62 82 PRO A C 1
ATOM 636 O O . PRO A 1 82 ? 3.133 -11.011 8.494 1.00 53.62 82 PRO A O 1
ATOM 639 N N . SER A 1 83 ? 4.635 -9.411 8.041 1.00 49.66 83 SER A N 1
ATOM 640 C CA . SER A 1 83 ? 5.813 -10.176 8.395 1.00 49.66 83 SER A CA 1
ATOM 641 C C . SER A 1 83 ? 5.875 -10.160 9.910 1.00 49.66 83 SER A C 1
ATOM 643 O O . SER A 1 83 ? 6.447 -9.229 10.443 1.00 49.66 83 SER A O 1
ATOM 645 N N . ASN A 1 84 ? 5.225 -11.127 10.579 1.00 44.97 84 ASN A N 1
ATOM 646 C CA . ASN A 1 84 ? 5.086 -11.265 12.040 1.00 44.97 84 ASN A CA 1
ATOM 647 C C . ASN A 1 84 ? 6.339 -10.778 12.806 1.00 44.97 84 ASN A C 1
ATOM 649 O O . ASN A 1 84 ? 7.237 -11.584 13.098 1.00 44.97 84 ASN A O 1
ATOM 653 N N . PRO A 1 85 ? 6.453 -9.468 13.104 1.00 51.97 85 PRO A N 1
ATOM 654 C CA . PRO A 1 85 ? 7.713 -8.903 13.521 1.00 51.97 85 PRO A CA 1
ATOM 655 C C . PRO A 1 85 ? 7.784 -9.143 15.016 1.00 51.97 85 PRO A C 1
ATOM 657 O O . PRO A 1 85 ? 6.981 -8.622 15.786 1.00 51.97 85 PRO A O 1
ATOM 660 N N . LYS A 1 86 ? 8.733 -9.977 15.443 1.00 52.25 86 LYS A N 1
ATOM 661 C CA . LYS A 1 86 ? 8.852 -10.345 16.862 1.00 52.25 86 LYS A CA 1
ATOM 662 C C . LYS A 1 86 ? 9.235 -9.162 17.759 1.00 52.25 86 LYS A C 1
ATOM 664 O O . LYS A 1 86 ? 9.063 -9.253 18.970 1.00 52.25 86 LYS A O 1
ATOM 669 N N . ALA A 1 87 ? 9.746 -8.078 17.177 1.00 52.91 87 ALA A N 1
ATOM 670 C CA . ALA A 1 87 ? 10.062 -6.829 17.854 1.00 52.91 87 ALA A CA 1
ATOM 671 C C . ALA A 1 87 ? 9.823 -5.641 16.908 1.00 52.91 87 ALA A C 1
ATOM 673 O O . ALA A 1 87 ? 10.123 -5.729 15.717 1.00 52.91 87 ALA A O 1
ATOM 674 N N . ILE A 1 88 ? 9.306 -4.535 17.449 1.00 54.75 88 ILE A N 1
ATOM 675 C CA . ILE A 1 88 ? 9.191 -3.248 16.753 1.00 54.75 88 ILE A CA 1
ATOM 676 C C . ILE A 1 88 ? 10.165 -2.284 17.424 1.00 54.75 88 ILE A C 1
ATOM 678 O O . ILE A 1 88 ? 10.018 -1.964 18.603 1.00 54.75 88 ILE A O 1
ATOM 682 N N . GLU A 1 89 ? 11.160 -1.825 16.673 1.00 68.69 89 GLU A N 1
ATOM 683 C CA . GLU A 1 89 ? 12.180 -0.892 17.147 1.00 68.69 89 GLU A CA 1
ATOM 684 C C . GLU A 1 89 ? 12.427 0.227 16.135 1.00 68.69 89 GLU A C 1
ATOM 686 O O . GLU A 1 89 ? 12.012 0.160 14.975 1.00 68.69 89 GLU A O 1
ATOM 691 N N . LYS A 1 90 ? 13.098 1.293 16.580 1.00 59.69 90 LYS A N 1
ATOM 692 C CA . LYS A 1 90 ? 13.457 2.404 15.700 1.00 59.69 90 LYS A CA 1
ATOM 693 C C . LYS A 1 90 ? 14.410 1.898 14.616 1.00 59.69 90 LYS A C 1
ATOM 695 O O . LYS A 1 90 ? 15.538 1.514 14.915 1.00 59.69 90 LYS A O 1
ATOM 700 N N . ALA A 1 91 ? 13.970 1.963 13.361 1.00 57.88 91 ALA A N 1
ATOM 701 C CA . ALA A 1 91 ? 14.775 1.542 12.223 1.00 57.88 91 ALA A CA 1
ATOM 702 C C . ALA A 1 91 ? 16.087 2.341 12.136 1.00 57.88 91 ALA A C 1
ATOM 704 O O . ALA A 1 91 ? 16.096 3.575 12.211 1.00 57.88 91 ALA A O 1
ATOM 705 N N . ASN A 1 92 ? 17.205 1.635 11.950 1.00 78.75 92 ASN A N 1
ATOM 706 C CA . ASN A 1 92 ? 18.485 2.260 11.630 1.00 78.75 92 ASN A CA 1
ATOM 707 C C . ASN A 1 92 ? 18.529 2.589 10.133 1.00 78.75 92 ASN A C 1
ATOM 709 O O . ASN A 1 92 ? 18.184 1.737 9.312 1.00 78.75 92 ASN A O 1
ATOM 713 N N . PHE A 1 93 ? 19.004 3.786 9.775 1.00 77.31 93 PHE A N 1
ATOM 714 C CA . PHE A 1 93 ? 19.178 4.207 8.384 1.00 77.31 93 PHE A CA 1
ATOM 715 C C . PHE A 1 93 ? 20.002 3.204 7.558 1.00 77.31 93 PHE A C 1
ATOM 717 O O . PHE A 1 93 ? 19.705 2.962 6.390 1.00 77.31 93 PHE A O 1
ATOM 724 N N . THR A 1 94 ? 20.992 2.549 8.171 1.00 82.19 94 THR A N 1
ATOM 725 C CA . THR A 1 94 ? 21.813 1.527 7.501 1.00 82.19 94 THR A CA 1
ATOM 726 C C . THR A 1 94 ? 21.003 0.336 6.985 1.00 82.19 94 THR A C 1
ATOM 728 O O . THR A 1 94 ? 21.411 -0.285 6.005 1.00 82.19 94 THR A O 1
ATOM 731 N N . SER A 1 95 ? 19.844 0.046 7.582 1.00 71.00 95 SER A N 1
ATOM 732 C CA . SER A 1 95 ? 18.940 -1.024 7.139 1.00 71.00 95 SER A CA 1
ATOM 733 C C . SER A 1 95 ? 18.409 -0.753 5.731 1.00 71.00 95 SER A C 1
ATOM 735 O O . SER A 1 95 ? 18.336 -1.668 4.917 1.00 71.00 95 SER A O 1
ATOM 737 N N . PHE A 1 96 ? 18.118 0.511 5.404 1.00 74.25 96 PHE A N 1
ATOM 738 C CA . PHE A 1 96 ? 17.659 0.904 4.069 1.00 74.25 96 PHE A CA 1
ATOM 739 C C . PHE A 1 96 ? 18.762 0.722 3.024 1.00 74.25 96 PHE A C 1
ATOM 741 O O . PHE A 1 96 ? 18.505 0.201 1.939 1.00 74.25 96 PHE A O 1
ATOM 748 N N . SER A 1 97 ? 20.002 1.090 3.360 1.00 76.50 97 SER A N 1
ATOM 749 C CA . SER A 1 97 ? 21.159 0.862 2.485 1.00 76.50 97 SER A CA 1
ATOM 750 C C . SER A 1 97 ? 21.438 -0.630 2.286 1.00 76.50 97 SER A C 1
ATOM 752 O O . SER A 1 97 ? 21.741 -1.056 1.174 1.00 76.50 97 SER A O 1
ATOM 754 N N . ALA A 1 98 ? 21.306 -1.437 3.343 1.00 74.19 98 ALA A N 1
ATOM 755 C CA . ALA A 1 98 ? 21.489 -2.884 3.271 1.00 74.19 98 ALA A CA 1
ATOM 756 C C . ALA A 1 98 ? 20.428 -3.550 2.382 1.00 74.19 98 ALA A C 1
ATOM 758 O O . ALA A 1 98 ? 20.769 -4.384 1.544 1.00 74.19 98 ALA A O 1
ATOM 759 N N . ILE A 1 99 ? 19.161 -3.145 2.513 1.00 70.19 99 ILE A N 1
ATOM 760 C CA . ILE A 1 99 ? 18.070 -3.625 1.656 1.00 70.19 99 ILE A CA 1
ATOM 761 C C . ILE A 1 99 ? 18.310 -3.221 0.199 1.00 70.19 99 ILE A C 1
ATOM 763 O O . ILE A 1 99 ? 18.209 -4.076 -0.676 1.00 70.19 99 ILE A O 1
ATOM 767 N N . GLN A 1 100 ? 18.694 -1.969 -0.075 1.00 70.00 100 GLN A N 1
ATOM 768 C CA . GLN A 1 100 ? 19.044 -1.539 -1.435 1.00 70.00 100 GLN A CA 1
ATOM 769 C C . GLN A 1 100 ? 20.166 -2.385 -2.042 1.00 70.00 100 GLN A C 1
ATOM 771 O O . GLN A 1 100 ? 20.080 -2.769 -3.204 1.00 70.00 100 GLN A O 1
ATOM 776 N N . GLU A 1 101 ? 21.197 -2.717 -1.268 1.00 77.62 101 GLU A N 1
ATOM 777 C CA . GLU A 1 101 ? 22.298 -3.554 -1.744 1.00 77.62 101 GLU A CA 1
ATOM 778 C C . GLU A 1 101 ? 21.855 -5.001 -2.016 1.00 77.62 101 GLU A C 1
ATOM 780 O O . GLU A 1 101 ? 22.275 -5.594 -3.012 1.00 77.62 101 GLU A O 1
ATOM 785 N N . ILE A 1 102 ? 20.979 -5.567 -1.178 1.00 74.12 102 ILE A N 1
ATOM 786 C CA . ILE A 1 102 ? 20.381 -6.891 -1.413 1.00 74.12 102 ILE A CA 1
ATOM 787 C C . ILE A 1 102 ? 19.541 -6.869 -2.689 1.00 74.12 102 ILE A C 1
ATOM 789 O O . ILE A 1 102 ? 19.724 -7.743 -3.537 1.00 74.12 102 ILE A O 1
ATOM 793 N N . LEU A 1 103 ? 18.669 -5.869 -2.843 1.00 67.44 103 LEU A N 1
ATOM 794 C CA . LEU A 1 103 ? 17.849 -5.689 -4.039 1.00 67.44 103 LEU A CA 1
ATOM 795 C C . LEU A 1 103 ? 18.732 -5.546 -5.274 1.00 67.44 103 LEU A C 1
ATOM 797 O O . LEU A 1 103 ? 18.530 -6.268 -6.233 1.00 67.44 103 LEU A O 1
ATOM 801 N N . ARG A 1 104 ? 19.766 -4.703 -5.239 1.00 65.62 104 ARG A N 1
ATOM 802 C CA . ARG A 1 104 ? 20.710 -4.525 -6.352 1.00 65.62 104 ARG A CA 1
ATOM 803 C C . ARG A 1 104 ? 21.436 -5.821 -6.716 1.00 65.62 104 ARG A C 1
ATOM 805 O O . ARG A 1 104 ? 21.674 -6.075 -7.891 1.00 65.62 104 ARG A O 1
ATOM 812 N N . ARG A 1 105 ? 21.813 -6.628 -5.720 1.00 72.06 105 ARG A N 1
ATOM 813 C CA . ARG A 1 105 ? 22.527 -7.897 -5.926 1.00 72.06 105 ARG A CA 1
ATOM 814 C C . ARG A 1 105 ? 21.645 -8.985 -6.535 1.00 72.06 105 ARG A C 1
ATOM 816 O O . ARG A 1 105 ? 22.158 -9.794 -7.300 1.00 72.06 105 ARG A O 1
ATOM 823 N N . HIS A 1 106 ? 20.363 -9.013 -6.178 1.00 67.31 106 HIS A N 1
ATOM 824 C CA . HIS A 1 106 ? 19.410 -10.033 -6.630 1.00 67.31 106 HIS A CA 1
ATOM 825 C C . HIS A 1 106 ? 18.454 -9.528 -7.714 1.00 67.31 106 HIS A C 1
ATOM 827 O O . HIS A 1 106 ? 17.644 -10.301 -8.219 1.00 67.31 106 HIS A O 1
ATOM 833 N N . ALA A 1 107 ? 18.533 -8.246 -8.077 1.00 61.50 107 ALA A N 1
ATOM 834 C CA . ALA A 1 107 ? 17.774 -7.682 -9.174 1.00 61.50 107 ALA A CA 1
ATOM 835 C C . ALA A 1 107 ? 18.118 -8.472 -10.443 1.00 61.50 107 ALA A C 1
ATOM 837 O O . ALA A 1 107 ? 19.304 -8.625 -10.758 1.00 61.50 107 ALA A O 1
ATOM 838 N N . PRO A 1 108 ? 17.110 -8.978 -11.175 1.00 53.84 108 PRO A N 1
ATOM 839 C CA . PRO A 1 108 ? 17.344 -9.661 -12.433 1.00 53.84 108 PRO A CA 1
ATOM 840 C C . PRO A 1 108 ? 18.199 -8.791 -13.360 1.00 53.84 108 PRO A C 1
ATOM 842 O O . PRO A 1 108 ? 17.986 -7.580 -13.467 1.00 53.84 108 PRO A O 1
ATOM 845 N N . SER A 1 109 ? 19.128 -9.414 -14.089 1.00 49.19 109 SER A N 1
ATOM 846 C CA . SER A 1 109 ? 19.992 -8.759 -15.089 1.00 49.19 109 SER A CA 1
ATOM 847 C C . SER A 1 109 ? 19.222 -8.069 -16.230 1.00 49.19 109 SER A C 1
ATOM 849 O O . SER A 1 109 ? 19.823 -7.376 -17.048 1.00 49.19 109 SER A O 1
ATOM 851 N N . VAL A 1 110 ? 17.893 -8.204 -16.247 1.00 45.75 110 VAL A N 1
ATOM 852 C CA . VAL A 1 110 ? 16.917 -7.580 -17.153 1.00 45.75 110 VAL A CA 1
ATOM 853 C C . VAL A 1 110 ? 16.960 -6.045 -17.135 1.00 45.75 110 VAL A C 1
ATOM 855 O O . VAL A 1 110 ? 16.499 -5.407 -18.075 1.00 45.75 110 VAL A O 1
ATOM 858 N N . PHE A 1 111 ? 17.591 -5.425 -16.134 1.00 43.66 111 PHE A N 1
ATOM 859 C CA . PHE A 1 111 ? 17.917 -3.993 -16.184 1.00 43.66 111 PHE A CA 1
ATOM 860 C C . PHE A 1 111 ? 19.040 -3.636 -17.185 1.00 43.66 111 PHE A C 1
ATOM 862 O O . PHE A 1 111 ? 19.375 -2.460 -17.328 1.00 43.66 111 PHE A O 1
ATOM 869 N N . SER A 1 112 ? 19.608 -4.606 -17.918 1.00 40.34 112 SER A N 1
ATOM 870 C CA . SER A 1 112 ? 20.338 -4.334 -19.163 1.00 40.34 112 SER A CA 1
ATOM 871 C C . SER A 1 112 ? 19.359 -4.191 -20.325 1.00 40.34 112 SER A C 1
ATOM 873 O O . SER A 1 112 ? 18.829 -5.161 -20.851 1.00 40.34 112 SER A O 1
ATOM 875 N N . ILE A 1 113 ? 19.178 -2.940 -20.739 1.00 42.59 113 ILE A N 1
ATOM 876 C CA . ILE A 1 113 ? 18.206 -2.385 -21.696 1.00 42.59 113 ILE A CA 1
ATOM 877 C C . ILE A 1 113 ? 18.220 -3.027 -23.108 1.00 42.59 113 ILE A C 1
ATOM 879 O O . ILE A 1 113 ? 17.402 -2.665 -23.942 1.00 42.59 113 ILE A O 1
ATOM 883 N N . ASN A 1 114 ? 19.075 -4.008 -23.411 1.00 40.66 114 ASN A N 1
ATOM 884 C CA . ASN A 1 114 ? 19.201 -4.570 -24.759 1.00 40.66 114 ASN A CA 1
ATOM 885 C C . ASN A 1 114 ? 19.512 -6.073 -24.739 1.00 40.66 114 ASN A C 1
ATOM 887 O O . ASN A 1 114 ? 20.685 -6.433 -24.768 1.00 40.66 114 ASN A O 1
ATOM 891 N N . SER A 1 115 ? 18.503 -6.945 -24.703 1.00 40.91 115 SER A N 1
ATOM 892 C CA . SER A 1 115 ? 18.447 -8.254 -25.397 1.00 40.91 115 SER A CA 1
ATOM 893 C C . SER A 1 115 ? 17.350 -9.139 -24.799 1.00 40.91 115 SER A C 1
ATOM 895 O O . SER A 1 115 ? 17.048 -9.073 -23.613 1.00 40.91 115 SER A O 1
ATOM 897 N N . THR A 1 116 ? 16.727 -9.937 -25.664 1.00 43.44 116 THR A N 1
ATOM 898 C CA . THR A 1 116 ? 15.791 -11.028 -25.360 1.00 43.44 116 THR A CA 1
ATOM 899 C C . THR A 1 116 ? 16.169 -11.776 -24.078 1.00 43.44 116 THR A C 1
ATOM 901 O O . THR A 1 116 ? 17.209 -12.427 -24.026 1.00 43.44 116 THR A O 1
ATOM 904 N N . VAL A 1 117 ? 15.332 -11.660 -23.047 1.00 47.41 117 VAL A N 1
ATOM 905 C CA . VAL A 1 117 ? 15.572 -12.246 -21.725 1.00 47.41 117 VAL A CA 1
ATOM 906 C C . VAL A 1 117 ? 15.115 -13.702 -21.727 1.00 47.41 117 VAL A C 1
ATOM 908 O O . VAL A 1 117 ? 13.918 -13.973 -21.669 1.00 47.41 117 VAL A O 1
ATOM 911 N N . GLU A 1 118 ? 16.060 -14.639 -21.751 1.00 45.69 118 GLU A N 1
ATOM 912 C CA . GLU A 1 118 ? 15.838 -15.964 -21.165 1.00 45.69 118 GLU A CA 1
ATOM 913 C C . GLU A 1 118 ? 16.003 -15.845 -19.644 1.00 45.69 118 GLU A C 1
ATOM 915 O O . GLU A 1 118 ? 16.995 -15.298 -19.151 1.00 45.69 118 GLU A O 1
ATOM 920 N N . LEU A 1 119 ? 15.000 -16.307 -18.893 1.00 48.50 119 LEU A N 1
ATOM 921 C CA . LEU A 1 119 ? 15.036 -16.333 -17.433 1.00 48.50 119 LEU A CA 1
ATOM 922 C C . LEU A 1 119 ? 16.212 -17.206 -16.975 1.00 48.50 119 LEU A C 1
ATOM 924 O O . LEU A 1 119 ? 16.374 -18.337 -17.424 1.00 48.50 119 LEU A O 1
ATOM 928 N N . LEU A 1 120 ? 17.048 -16.687 -16.071 1.00 52.62 120 LEU A N 1
ATOM 929 C CA . LEU A 1 120 ? 18.101 -17.496 -15.461 1.00 52.62 120 LEU A CA 1
ATOM 930 C C . LEU A 1 120 ? 17.450 -18.644 -14.663 1.00 52.62 120 LEU A C 1
ATOM 932 O O . LEU A 1 120 ? 16.505 -18.375 -13.922 1.00 52.62 120 LEU A O 1
ATOM 936 N N . PRO A 1 121 ? 17.985 -19.880 -14.692 1.00 53.53 121 PRO A N 1
ATOM 937 C CA . PRO A 1 121 ? 17.433 -21.022 -13.943 1.00 53.53 121 PRO A CA 1
ATOM 938 C C . PRO A 1 121 ? 17.282 -20.772 -12.429 1.00 53.53 121 PRO A C 1
ATOM 940 O O . PRO A 1 121 ? 16.469 -21.382 -11.747 1.00 53.53 121 PRO A O 1
ATOM 943 N N . GLN A 1 122 ? 18.074 -19.842 -11.887 1.00 51.88 122 GLN A N 1
ATOM 944 C CA . GLN A 1 122 ? 18.000 -19.407 -10.489 1.00 51.88 122 GLN A CA 1
ATOM 945 C C . GLN A 1 122 ? 16.761 -18.546 -10.198 1.00 51.88 122 GLN A C 1
ATOM 947 O O . GLN A 1 122 ? 16.270 -18.570 -9.076 1.00 51.88 122 GLN A O 1
ATOM 952 N N . ALA A 1 123 ? 16.243 -17.814 -11.190 1.00 52.59 123 ALA A N 1
ATOM 953 C CA . ALA A 1 123 ? 15.004 -17.053 -11.067 1.00 52.59 123 ALA A CA 1
ATOM 954 C C . ALA A 1 123 ? 13.778 -17.979 -11.050 1.00 52.59 123 ALA A C 1
ATOM 956 O O . ALA A 1 123 ? 12.853 -17.722 -10.288 1.00 52.59 123 ALA A O 1
ATOM 957 N N . GLU A 1 124 ? 13.797 -19.085 -11.806 1.00 53.22 124 GLU A N 1
ATOM 958 C CA . GLU A 1 124 ? 12.726 -20.097 -11.770 1.00 53.22 124 GLU A CA 1
ATOM 959 C C . GLU A 1 124 ? 12.576 -20.724 -10.381 1.00 53.22 124 GLU A C 1
ATOM 961 O O . GLU A 1 124 ? 11.473 -20.770 -9.850 1.00 53.22 124 GLU A O 1
ATOM 966 N N . ALA A 1 125 ? 13.682 -21.100 -9.731 1.00 58.12 125 ALA A N 1
ATOM 967 C CA . ALA A 1 125 ? 13.647 -21.651 -8.373 1.00 58.12 125 ALA A CA 1
ATOM 968 C C . ALA A 1 125 ? 13.137 -20.652 -7.309 1.00 58.12 125 ALA A C 1
ATOM 970 O O . ALA A 1 125 ? 12.703 -21.056 -6.231 1.00 58.12 125 ALA A O 1
ATOM 971 N N . MET A 1 126 ? 13.192 -19.343 -7.586 1.00 53.28 126 MET A N 1
ATOM 972 C CA . MET A 1 126 ? 12.639 -18.312 -6.701 1.00 53.28 126 MET A CA 1
ATOM 973 C C . MET A 1 126 ? 11.127 -18.121 -6.890 1.00 53.28 126 MET A C 1
ATOM 975 O O . MET A 1 126 ? 10.479 -17.638 -5.962 1.00 53.28 126 MET A O 1
ATOM 979 N N . LEU A 1 127 ? 10.556 -18.521 -8.035 1.00 55.78 127 LEU A N 1
ATOM 980 C CA . LEU A 1 127 ? 9.118 -18.401 -8.313 1.00 55.78 127 LEU A CA 1
ATOM 981 C C . LEU A 1 127 ? 8.269 -19.340 -7.451 1.00 55.78 127 LEU A C 1
ATOM 983 O O . LEU A 1 127 ? 7.153 -18.970 -7.101 1.00 55.78 127 LEU A O 1
ATOM 987 N N . ASP A 1 128 ? 8.804 -20.492 -7.034 1.00 58.72 128 ASP A N 1
ATOM 988 C CA . ASP A 1 128 ? 8.069 -21.472 -6.216 1.00 58.72 128 ASP A CA 1
ATOM 989 C C . ASP A 1 128 ? 7.582 -20.903 -4.866 1.00 58.72 128 ASP A C 1
ATOM 991 O O . ASP A 1 128 ? 6.644 -21.430 -4.272 1.00 58.72 128 ASP A O 1
ATOM 995 N N . ASN A 1 129 ? 8.185 -19.806 -4.385 1.00 56.16 129 ASN A N 1
ATOM 996 C CA . ASN A 1 129 ? 7.794 -19.122 -3.146 1.00 56.16 129 ASN A CA 1
ATOM 997 C C . ASN A 1 129 ? 7.079 -17.779 -3.379 1.00 56.16 129 ASN A C 1
ATOM 999 O O . ASN A 1 129 ? 6.817 -17.051 -2.419 1.00 56.16 129 ASN A O 1
ATOM 1003 N N . VAL A 1 130 ? 6.787 -17.421 -4.633 1.00 55.62 130 VAL A N 1
ATOM 1004 C CA . VAL A 1 130 ? 6.146 -16.152 -4.997 1.00 55.62 130 VAL A CA 1
ATOM 1005 C C . VAL A 1 130 ? 4.738 -16.431 -5.505 1.00 55.62 130 VAL A C 1
ATOM 1007 O O . VAL A 1 130 ? 4.541 -17.023 -6.561 1.00 55.62 130 VAL A O 1
ATOM 1010 N N . VAL A 1 131 ? 3.738 -15.955 -4.765 1.00 58.91 131 VAL A N 1
ATOM 1011 C CA . VAL A 1 131 ? 2.347 -15.967 -5.225 1.00 58.91 131 VAL A CA 1
ATOM 1012 C C . VAL A 1 131 ? 2.101 -14.698 -6.034 1.00 58.91 131 VAL A C 1
ATOM 1014 O O . VAL A 1 131 ? 2.173 -13.595 -5.495 1.00 58.91 131 VAL A O 1
ATOM 1017 N N . ILE A 1 132 ? 1.822 -14.854 -7.329 1.00 62.59 132 ILE A N 1
ATOM 1018 C CA . ILE A 1 132 ? 1.413 -13.753 -8.206 1.00 62.59 132 ILE A CA 1
ATOM 1019 C C . ILE A 1 132 ? -0.108 -13.803 -8.352 1.00 62.59 132 ILE A C 1
ATOM 1021 O O . ILE A 1 132 ? -0.645 -14.752 -8.923 1.00 62.59 132 ILE A O 1
ATOM 1025 N N . THR A 1 133 ? -0.786 -12.765 -7.866 1.00 61.09 133 THR A N 1
ATOM 1026 C CA . THR A 1 133 ? -2.237 -12.594 -8.013 1.00 61.09 133 THR A CA 1
ATOM 1027 C C . THR A 1 133 ? -2.513 -11.399 -8.917 1.00 61.09 133 THR A C 1
ATOM 1029 O O . THR A 1 133 ? -2.000 -10.302 -8.687 1.00 61.09 133 THR A O 1
ATOM 1032 N N . PHE A 1 134 ? -3.317 -11.608 -9.956 1.00 67.25 134 PHE A N 1
ATOM 1033 C CA . PHE A 1 134 ? -3.786 -10.540 -10.836 1.00 67.25 134 PHE A CA 1
ATOM 1034 C C . PHE A 1 134 ? -5.090 -9.972 -10.290 1.00 67.25 134 PHE A C 1
ATOM 1036 O O . PHE A 1 134 ? -5.943 -10.741 -9.857 1.00 67.25 134 PHE A O 1
ATOM 1043 N N . HIS A 1 135 ? -5.226 -8.649 -10.337 1.00 62.97 135 HIS A N 1
ATOM 1044 C CA . HIS A 1 135 ? -6.389 -7.940 -9.818 1.00 62.97 135 HIS A CA 1
ATOM 1045 C C . HIS A 1 135 ? -7.008 -7.059 -10.910 1.00 62.97 135 HIS A C 1
ATOM 1047 O O . HIS A 1 135 ? -6.290 -6.518 -11.760 1.00 62.97 135 HIS A O 1
ATOM 1053 N N . GLU A 1 136 ? -8.327 -6.898 -10.875 1.00 66.06 136 GLU A N 1
ATOM 1054 C CA . GLU A 1 136 ? -9.110 -6.046 -11.769 1.00 66.06 136 GLU A CA 1
ATOM 1055 C C . GLU A 1 136 ? -9.765 -4.901 -10.986 1.00 66.06 136 GLU A C 1
ATOM 1057 O O . GLU A 1 136 ? -10.117 -5.015 -9.812 1.00 66.06 136 GLU A O 1
ATOM 1062 N N . LYS A 1 137 ? -9.929 -3.758 -11.652 1.00 64.81 137 LYS A N 1
ATOM 1063 C CA . LYS A 1 137 ? -10.636 -2.605 -11.103 1.00 64.81 137 LYS A CA 1
ATOM 1064 C C . LYS A 1 137 ? -12.143 -2.775 -11.297 1.00 64.81 137 LYS A C 1
ATOM 1066 O O . LYS A 1 137 ? -12.602 -2.862 -12.433 1.00 64.81 137 LYS A O 1
ATOM 1071 N N . ILE A 1 138 ? -12.919 -2.734 -10.216 1.00 65.06 138 ILE A N 1
ATOM 1072 C CA . ILE A 1 138 ? -14.378 -2.876 -10.260 1.00 65.06 138 ILE A CA 1
ATOM 1073 C C . ILE A 1 138 ? -15.121 -1.677 -9.651 1.00 65.06 138 ILE A C 1
ATOM 1075 O O . ILE A 1 138 ? -14.723 -1.084 -8.645 1.00 65.06 138 ILE A O 1
ATOM 1079 N N . GLY A 1 139 ? -16.285 -1.374 -10.232 1.00 63.19 139 GLY A N 1
ATOM 1080 C CA . GLY A 1 139 ? -17.266 -0.436 -9.680 1.00 63.19 139 GLY A CA 1
ATOM 1081 C C . GLY A 1 139 ? -16.889 1.049 -9.771 1.00 63.19 139 GLY A C 1
ATOM 1082 O O . GLY A 1 139 ? -15.844 1.431 -10.279 1.00 63.19 139 GLY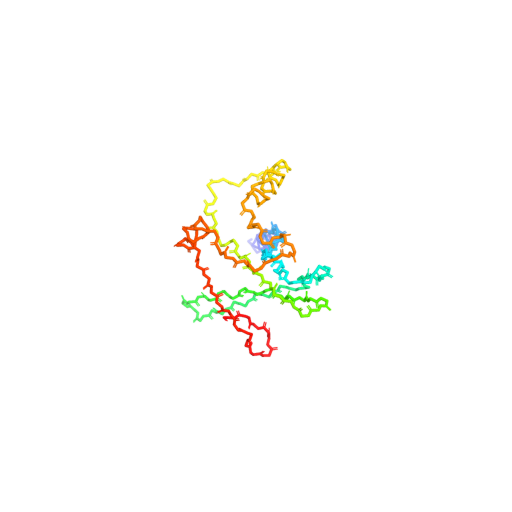 A O 1
ATOM 1083 N N . VAL A 1 140 ? -17.783 1.907 -9.267 1.00 70.19 140 VAL A N 1
ATOM 1084 C CA . VAL A 1 140 ? -17.659 3.383 -9.328 1.00 70.19 140 VAL A CA 1
ATOM 1085 C C . VAL A 1 140 ? -16.682 3.975 -8.306 1.00 70.19 140 VAL A C 1
ATOM 1087 O O . VAL A 1 140 ? -16.414 5.171 -8.330 1.00 70.19 140 VAL A O 1
ATOM 1090 N N . HIS A 1 141 ? -16.196 3.147 -7.381 1.00 57.50 141 HIS A N 1
ATOM 1091 C CA . HIS A 1 141 ? -15.281 3.544 -6.309 1.00 57.50 141 HIS A CA 1
ATOM 1092 C C . HIS A 1 141 ? -13.841 3.116 -6.584 1.00 57.50 141 HIS A C 1
ATOM 1094 O O . HIS A 1 141 ? -13.001 3.240 -5.694 1.00 57.50 141 HIS A O 1
ATOM 1100 N N . ASP A 1 142 ? -13.569 2.627 -7.797 1.00 61.91 142 ASP A N 1
ATOM 1101 C CA . ASP A 1 142 ? -12.223 2.315 -8.256 1.00 61.91 142 ASP A CA 1
ATOM 1102 C C . ASP A 1 142 ? -11.504 1.262 -7.391 1.00 61.91 142 ASP A C 1
ATOM 1104 O O . ASP A 1 142 ? -10.296 1.334 -7.186 1.00 61.91 142 ASP A O 1
ATOM 1108 N N . ILE A 1 143 ? -12.256 0.273 -6.890 1.00 60.72 143 ILE A N 1
ATOM 1109 C CA . ILE A 1 143 ? -11.750 -0.778 -5.995 1.00 60.72 143 ILE A CA 1
ATOM 1110 C C . ILE A 1 143 ? -10.992 -1.822 -6.816 1.00 60.72 143 ILE A C 1
ATOM 1112 O O . ILE A 1 143 ? -11.482 -2.254 -7.857 1.00 60.72 143 ILE A O 1
ATOM 1116 N N . ILE A 1 144 ? -9.823 -2.243 -6.336 1.00 61.28 144 ILE A N 1
ATOM 1117 C CA . ILE A 1 144 ? -8.996 -3.287 -6.952 1.00 61.28 144 ILE A CA 1
ATOM 1118 C C . ILE A 1 144 ? -9.236 -4.612 -6.208 1.00 61.28 144 ILE A C 1
ATOM 1120 O O . ILE A 1 144 ? -9.132 -4.634 -4.981 1.00 61.28 144 ILE A O 1
ATOM 1124 N N . VAL A 1 145 ? -9.580 -5.686 -6.931 1.00 56.75 145 VAL A N 1
ATOM 1125 C CA . VAL A 1 145 ? -9.887 -7.038 -6.394 1.00 56.75 145 VAL A CA 1
ATOM 1126 C C . VAL A 1 145 ? -9.300 -8.147 -7.237 1.00 56.75 145 VAL A C 1
ATOM 1128 O O . VAL A 1 145 ? -9.149 -7.935 -8.457 1.00 56.75 145 VAL A O 1
#

Radius of gyration: 22.96 Å; Cα contacts (8 Å, |Δi|>4): 102; chains: 1; bounding box: 48×38×70 Å